Protein AF-A0A3E1DYL7-F1 (afdb_monomer_lite)

Foldseek 3Di:
DPDPCLVVDVVNVVVVVVVVVVVCVLVVLVVVLVVLVVVLVVLVVVLVVDPCVVVSVVVSVVSVVVSVVSVVVSVD

Secondary structure (DSSP, 8-state):
---GGGGGSHHHHHHHHHHHHHHHHHHHHHHHHHHHHHHHHHHHHHHHH-S-HHHHHHHHHHHHHHHHHHHHHHH-

Sequence (76 aa):
MSAPDFWNHKDRAQQLVEEVSSLRAKINPLLALQRQAADLGVLIELATLEEDQNQAAREVEAELNAFTKGLEQFEL

pLDDT: mean 88.54, std 10.25, range [59.19, 97.12]

Radius of gyration: 20.16 Å; chains: 1; bounding box: 35×24×55 Å

Structure (mmCIF, N/CA/C/O backbone):
data_AF-A0A3E1DYL7-F1
#
_entry.id   AF-A0A3E1DYL7-F1
#
loop_
_atom_site.group_PDB
_atom_site.id
_atom_site.type_symbol
_atom_site.label_atom_id
_a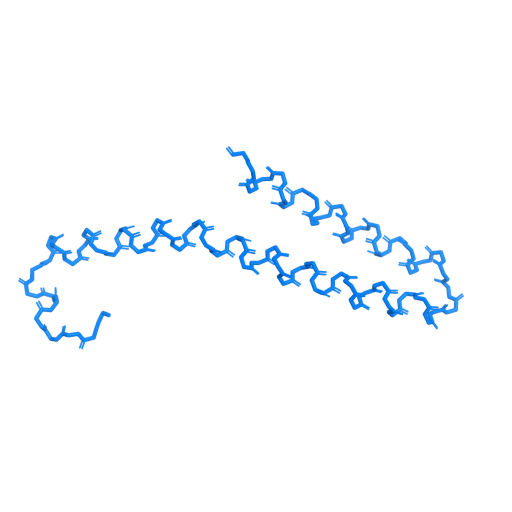tom_site.label_alt_id
_atom_site.label_comp_id
_atom_site.label_asym_id
_atom_site.label_entity_id
_atom_site.label_seq_id
_atom_site.pdbx_P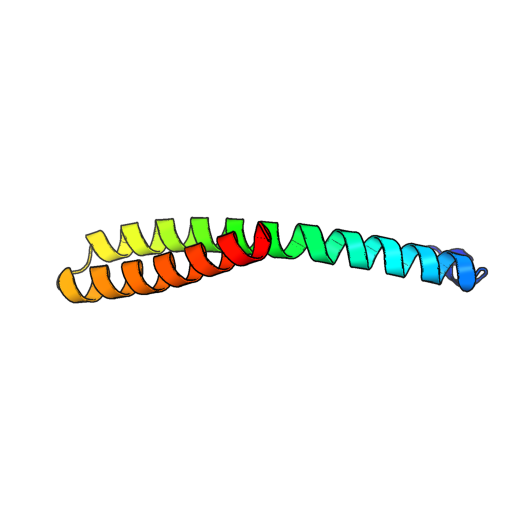DB_ins_code
_atom_site.Cartn_x
_atom_site.Cartn_y
_atom_site.Cartn_z
_atom_site.occupancy
_atom_site.B_iso_or_equiv
_atom_site.auth_seq_id
_atom_site.auth_comp_id
_atom_site.auth_asym_id
_atom_site.auth_atom_id
_atom_site.pdbx_PDB_model_num
ATOM 1 N N . MET A 1 1 ? 15.643 -7.394 -20.715 1.00 59.66 1 MET A N 1
ATOM 2 C CA . MET A 1 1 ? 16.899 -6.674 -21.032 1.00 59.66 1 MET A CA 1
ATOM 3 C C . MET A 1 1 ? 18.087 -7.640 -21.133 1.00 59.66 1 MET A C 1
ATOM 5 O O . MET A 1 1 ? 19.195 -7.280 -20.768 1.00 59.66 1 MET A O 1
ATOM 9 N N . SER A 1 2 ? 17.875 -8.862 -21.637 1.00 59.19 2 SER A N 1
ATOM 10 C CA . SER A 1 2 ? 18.887 -9.936 -21.593 1.00 59.19 2 SER A CA 1
ATOM 11 C C . SER A 1 2 ? 19.344 -10.394 -22.983 1.00 59.19 2 SER A C 1
ATOM 13 O O . SER A 1 2 ? 20.039 -11.395 -23.095 1.00 59.19 2 SER A O 1
ATOM 15 N N . ALA A 1 3 ? 18.933 -9.690 -24.044 1.00 63.44 3 ALA A N 1
ATOM 16 C CA . ALA A 1 3 ? 19.360 -9.988 -25.407 1.00 63.44 3 ALA A CA 1
ATOM 17 C C . ALA A 1 3 ? 20.719 -9.311 -25.688 1.00 63.44 3 ALA A C 1
ATOM 19 O O . ALA A 1 3 ? 20.843 -8.117 -25.405 1.00 63.44 3 ALA A O 1
ATOM 20 N N . PRO A 1 4 ? 21.711 -10.020 -26.257 1.00 63.47 4 PRO A N 1
ATOM 21 C CA . PRO A 1 4 ? 23.045 -9.473 -26.528 1.00 63.47 4 PRO A CA 1
ATOM 22 C C . PRO A 1 4 ? 23.028 -8.223 -27.422 1.00 63.47 4 PRO A C 1
ATOM 24 O O . PRO A 1 4 ? 23.752 -7.268 -27.159 1.00 63.47 4 PRO A O 1
ATOM 27 N N . ASP A 1 5 ? 22.133 -8.186 -28.414 1.00 68.44 5 ASP A N 1
ATOM 28 C CA . ASP A 1 5 ? 22.005 -7.071 -29.364 1.00 68.44 5 ASP A CA 1
ATOM 29 C C . ASP A 1 5 ? 21.278 -5.842 -28.808 1.00 68.44 5 ASP A C 1
ATOM 31 O O . ASP A 1 5 ? 21.230 -4.795 -29.454 1.00 68.44 5 ASP A O 1
ATOM 35 N N . PHE A 1 6 ? 20.719 -5.937 -27.600 1.00 60.34 6 PHE A N 1
ATOM 36 C CA . PHE A 1 6 ? 19.966 -4.840 -26.996 1.00 60.34 6 PHE A CA 1
ATOM 37 C C . PHE A 1 6 ? 20.845 -3.599 -26.788 1.00 60.34 6 PHE A C 1
ATOM 39 O O . PHE A 1 6 ? 20.400 -2.484 -27.032 1.00 60.34 6 PHE A O 1
ATOM 46 N N . TRP A 1 7 ? 22.115 -3.786 -26.419 1.00 65.00 7 TRP A N 1
ATOM 47 C CA . TRP A 1 7 ? 23.063 -2.692 -26.177 1.00 65.00 7 TRP A CA 1
ATOM 48 C C . TRP A 1 7 ? 23.779 -2.189 -27.437 1.00 65.00 7 TRP A C 1
ATOM 50 O O . TRP A 1 7 ? 24.406 -1.129 -27.388 1.00 65.00 7 TRP A O 1
ATOM 60 N N . ASN A 1 8 ? 23.652 -2.899 -28.565 1.00 73.31 8 ASN A N 1
ATOM 61 C CA . ASN A 1 8 ? 24.240 -2.489 -29.847 1.00 73.31 8 ASN A CA 1
ATOM 62 C C . ASN A 1 8 ? 23.570 -1.220 -30.403 1.00 73.31 8 ASN A C 1
ATOM 64 O O . ASN A 1 8 ? 24.174 -0.487 -31.182 1.00 73.31 8 ASN A O 1
ATOM 68 N N . HIS A 1 9 ? 22.355 -0.911 -29.936 1.00 71.56 9 HIS A N 1
ATOM 69 C CA . HIS A 1 9 ? 21.617 0.307 -30.259 1.00 71.56 9 HIS A CA 1
ATOM 70 C C . HIS A 1 9 ? 21.299 1.101 -28.988 1.00 71.56 9 HIS A C 1
ATOM 72 O O . HIS A 1 9 ? 20.173 1.067 -28.492 1.00 71.56 9 HIS A O 1
ATOM 78 N N . LYS A 1 10 ? 22.300 1.821 -28.462 1.00 71.62 10 LYS A N 1
ATOM 79 C CA . LYS A 1 10 ? 22.208 2.582 -27.201 1.00 71.62 10 LYS A CA 1
ATOM 80 C C . LYS A 1 10 ? 20.987 3.507 -27.119 1.00 71.62 10 LYS A C 1
ATOM 82 O O . LYS A 1 10 ? 20.305 3.478 -26.102 1.00 71.62 10 LYS A O 1
ATOM 87 N N . ASP A 1 11 ? 20.658 4.232 -28.190 1.00 77.25 11 ASP A N 1
ATOM 88 C CA . ASP A 1 11 ? 19.495 5.138 -28.212 1.00 77.25 11 ASP A CA 1
ATOM 89 C C . ASP A 1 11 ? 18.167 4.377 -28.064 1.00 77.25 11 ASP A C 1
ATOM 91 O O . ASP A 1 11 ? 17.294 4.757 -27.285 1.00 77.25 11 ASP A O 1
ATOM 95 N N . ARG A 1 12 ? 18.036 3.239 -28.759 1.00 76.38 12 ARG A N 1
ATOM 96 C CA . ARG A 1 12 ? 16.849 2.375 -28.687 1.00 76.38 12 ARG A CA 1
ATOM 97 C C . ARG A 1 12 ? 16.734 1.691 -27.327 1.00 76.38 12 ARG A C 1
ATOM 99 O O . ARG A 1 12 ? 15.634 1.560 -26.798 1.00 76.38 12 ARG A O 1
ATOM 106 N N . ALA A 1 13 ? 17.859 1.258 -26.760 1.00 80.19 13 ALA A N 1
ATOM 107 C CA . ALA A 1 13 ? 17.907 0.682 -25.422 1.00 80.19 13 ALA A CA 1
ATOM 108 C C . ALA A 1 13 ? 17.454 1.698 -24.369 1.00 80.19 13 ALA A C 1
ATOM 110 O O . ALA A 1 13 ? 16.639 1.357 -23.515 1.00 80.19 13 ALA A O 1
ATOM 111 N N . GLN A 1 14 ? 17.940 2.940 -24.458 1.00 81.50 14 GLN A N 1
ATOM 112 C CA . GLN A 1 14 ? 17.603 4.009 -23.524 1.00 81.50 14 GLN A CA 1
ATOM 113 C C . GLN A 1 14 ? 16.115 4.375 -23.581 1.00 81.50 14 GLN A C 1
ATOM 115 O O . GLN A 1 14 ? 15.470 4.403 -22.536 1.00 81.50 14 GLN A O 1
ATOM 120 N N . GLN A 1 15 ? 15.544 4.528 -24.778 1.00 84.62 15 GLN A N 1
ATOM 121 C CA . GLN A 1 15 ? 14.104 4.773 -24.942 1.00 84.62 15 GLN A CA 1
ATOM 122 C C . GLN A 1 15 ? 13.249 3.660 -24.315 1.00 84.62 15 GLN A C 1
ATOM 124 O O . GLN A 1 15 ? 12.301 3.939 -23.586 1.00 84.62 15 GLN A O 1
ATOM 129 N N . LEU A 1 16 ? 13.619 2.393 -24.531 1.00 84.50 16 LEU A N 1
ATOM 130 C CA . LEU A 1 16 ? 12.934 1.248 -23.920 1.00 84.50 16 LEU A CA 1
ATOM 131 C C . LEU A 1 16 ? 13.065 1.227 -22.390 1.00 84.50 16 LEU A C 1
ATOM 133 O O . LEU A 1 16 ? 12.122 0.850 -21.695 1.00 84.50 16 LEU A O 1
ATOM 137 N N . VAL A 1 17 ? 14.224 1.606 -21.846 1.00 85.44 17 VAL A N 1
ATOM 138 C CA . VAL A 1 17 ? 14.425 1.713 -20.390 1.00 85.44 17 VAL A CA 1
ATOM 139 C C . VAL A 1 17 ? 13.530 2.803 -19.806 1.00 85.44 17 VAL A C 1
ATOM 141 O O . VAL A 1 17 ? 12.910 2.584 -18.763 1.00 85.44 17 VAL A O 1
ATOM 144 N N . GLU A 1 18 ? 13.456 3.959 -20.462 1.00 88.75 18 GLU A N 1
ATOM 145 C CA . GLU A 1 18 ? 12.635 5.095 -20.036 1.00 88.75 18 GLU A CA 1
ATOM 146 C C . GLU A 1 18 ? 11.142 4.747 -20.078 1.00 88.75 18 GLU A C 1
ATOM 148 O O . GLU A 1 18 ? 10.426 4.990 -19.104 1.00 88.75 18 GLU A O 1
ATOM 153 N N . GLU A 1 19 ? 10.688 4.079 -21.140 1.00 88.62 19 GLU A N 1
ATOM 154 C CA . GLU A 1 19 ? 9.309 3.606 -21.274 1.00 88.62 19 GLU A CA 1
ATOM 155 C C . GLU A 1 19 ? 8.948 2.597 -20.174 1.00 88.62 19 GLU A C 1
ATOM 157 O O . GLU A 1 19 ? 7.955 2.765 -19.461 1.00 88.62 19 GLU A O 1
ATOM 162 N N . VAL A 1 20 ? 9.794 1.584 -19.957 1.00 91.00 20 VAL A N 1
ATOM 163 C CA . VAL A 1 20 ? 9.590 0.598 -18.884 1.00 91.00 20 VAL A CA 1
ATOM 164 C C . VAL A 1 20 ? 9.596 1.267 -17.511 1.00 91.00 20 VAL A C 1
ATOM 166 O O . VAL A 1 20 ? 8.799 0.895 -16.649 1.00 91.00 20 VAL A O 1
ATOM 169 N N . SER A 1 21 ? 10.467 2.250 -17.291 1.00 90.75 21 SER A N 1
ATOM 170 C CA . SER A 1 21 ? 10.530 2.988 -16.026 1.00 90.75 21 SER A CA 1
ATOM 171 C C . SER A 1 21 ? 9.266 3.815 -15.798 1.00 90.75 21 SER A C 1
ATOM 173 O O . SER A 1 21 ? 8.719 3.782 -14.697 1.00 90.75 21 SER A O 1
ATOM 175 N N . SER A 1 22 ? 8.743 4.475 -16.835 1.00 90.94 22 SER A N 1
ATOM 176 C CA . SER A 1 22 ? 7.477 5.216 -16.774 1.00 90.94 22 SER A CA 1
ATOM 177 C C . SER A 1 22 ? 6.291 4.299 -16.460 1.00 90.94 22 SER A C 1
ATOM 179 O O . SER A 1 22 ? 5.476 4.601 -15.587 1.00 90.94 22 SER A O 1
ATOM 181 N N . LEU A 1 23 ? 6.220 3.132 -17.107 1.00 90.69 23 LEU A N 1
ATOM 182 C CA . LEU A 1 23 ? 5.178 2.140 -16.833 1.00 90.69 23 LEU A CA 1
ATOM 183 C C . LEU A 1 23 ? 5.282 1.588 -15.407 1.00 90.69 23 LEU A C 1
ATOM 185 O O . LEU A 1 23 ? 4.278 1.504 -14.699 1.00 90.69 23 LEU A O 1
ATOM 189 N N . ARG A 1 24 ? 6.495 1.264 -14.945 1.00 91.69 24 ARG A N 1
ATOM 190 C CA . ARG A 1 24 ? 6.733 0.813 -13.564 1.00 91.69 24 ARG A CA 1
ATOM 191 C C . ARG A 1 24 ? 6.373 1.882 -12.539 1.00 91.69 24 ARG A C 1
ATOM 193 O O . ARG A 1 24 ? 5.821 1.532 -11.503 1.00 91.69 24 ARG A O 1
ATOM 200 N N . ALA A 1 25 ? 6.631 3.155 -12.831 1.00 89.75 25 ALA A N 1
ATOM 201 C CA . ALA A 1 25 ? 6.254 4.260 -11.956 1.00 89.75 25 ALA A CA 1
ATOM 202 C C . ALA A 1 25 ? 4.733 4.364 -11.755 1.00 89.75 25 ALA A C 1
ATOM 204 O O . ALA A 1 25 ? 4.306 4.840 -10.714 1.00 89.75 25 ALA A O 1
ATOM 205 N N . LYS A 1 26 ? 3.923 3.872 -12.702 1.00 88.69 26 LYS A N 1
ATOM 206 C CA . LYS A 1 26 ? 2.456 3.804 -12.576 1.00 88.69 26 LYS A CA 1
ATOM 207 C C . LYS A 1 26 ? 1.972 2.508 -11.927 1.00 88.69 26 LYS A C 1
ATOM 209 O O . LYS A 1 26 ? 1.054 2.523 -11.118 1.00 88.69 26 LYS A O 1
ATOM 214 N N . ILE A 1 27 ? 2.584 1.377 -12.275 1.00 93.19 27 ILE A N 1
ATOM 215 C CA . ILE A 1 27 ? 2.140 0.054 -11.809 1.00 93.19 27 ILE A CA 1
ATOM 216 C C . ILE A 1 27 ? 2.570 -0.208 -10.361 1.00 93.19 27 ILE A C 1
ATOM 218 O O . ILE A 1 27 ? 1.799 -0.761 -9.581 1.00 93.19 27 ILE A O 1
ATOM 222 N N . ASN A 1 28 ? 3.792 0.175 -9.983 1.00 93.31 28 ASN A N 1
ATOM 223 C CA . ASN A 1 28 ? 4.325 -0.132 -8.655 1.00 93.31 28 ASN A CA 1
ATOM 224 C C . ASN A 1 28 ? 3.519 0.515 -7.512 1.00 93.31 28 ASN A C 1
ATOM 226 O O . ASN A 1 28 ? 3.271 -0.192 -6.537 1.00 93.31 28 ASN A O 1
ATOM 230 N N . PRO A 1 29 ? 3.075 1.789 -7.597 1.00 92.81 29 PRO A N 1
ATOM 231 C CA . PRO A 1 29 ? 2.209 2.373 -6.573 1.00 92.81 29 PRO A CA 1
ATOM 232 C C . PRO A 1 29 ? 0.889 1.617 -6.411 1.00 92.81 29 PRO A C 1
ATOM 234 O O . PRO A 1 29 ? 0.489 1.327 -5.289 1.00 92.81 29 PRO A O 1
ATOM 237 N N . LEU A 1 30 ? 0.259 1.202 -7.516 1.00 93.25 30 LEU A N 1
ATOM 238 C CA . LEU A 1 30 ? -0.967 0.403 -7.470 1.00 93.25 30 LEU A CA 1
ATOM 239 C C . LEU A 1 30 ? -0.745 -0.949 -6.778 1.00 93.25 30 LEU A C 1
ATOM 241 O O . LEU A 1 30 ? -1.548 -1.357 -5.942 1.00 93.25 30 LEU A O 1
ATOM 245 N N . LEU A 1 31 ? 0.352 -1.641 -7.099 1.00 94.75 31 LEU A N 1
ATOM 246 C CA . LEU A 1 31 ? 0.703 -2.907 -6.445 1.00 94.75 31 LEU A CA 1
ATOM 247 C C . LEU A 1 31 ? 0.992 -2.719 -4.949 1.00 94.75 31 LEU A C 1
ATOM 249 O O . LEU A 1 31 ? 0.643 -3.582 -4.143 1.00 94.75 31 LEU A O 1
ATOM 253 N N . ALA A 1 32 ? 1.612 -1.600 -4.571 1.00 94.19 32 ALA A N 1
ATOM 254 C CA . ALA A 1 32 ? 1.845 -1.262 -3.172 1.00 94.19 32 ALA A CA 1
ATOM 255 C C . ALA A 1 32 ? 0.524 -1.023 -2.426 1.00 94.19 32 ALA A C 1
ATOM 257 O O . ALA A 1 32 ? 0.332 -1.603 -1.361 1.00 94.19 32 ALA A O 1
ATOM 258 N N . LEU A 1 33 ? -0.411 -0.270 -3.018 1.00 95.50 33 LEU A N 1
ATOM 259 C CA . LEU A 1 33 ? -1.750 -0.053 -2.460 1.00 95.50 33 LEU A CA 1
ATOM 260 C C . LEU A 1 33 ? -2.519 -1.369 -2.299 1.00 95.50 33 LEU A C 1
ATOM 262 O O . LEU A 1 33 ? -3.103 -1.617 -1.249 1.00 95.50 33 LEU A O 1
ATOM 266 N N . GLN A 1 34 ? -2.478 -2.255 -3.297 1.00 95.62 34 GLN A N 1
ATOM 267 C CA . GLN A 1 34 ? -3.116 -3.573 -3.192 1.00 95.62 34 GLN A CA 1
ATOM 268 C C . GLN A 1 34 ? -2.564 -4.394 -2.025 1.00 95.62 34 GLN A C 1
ATOM 270 O O . GLN A 1 34 ? -3.329 -5.035 -1.305 1.00 95.62 34 GLN A O 1
ATOM 275 N N . ARG A 1 35 ? -1.243 -4.364 -1.819 1.00 96.06 35 ARG A N 1
ATOM 276 C CA . ARG A 1 35 ? -0.612 -5.043 -0.686 1.00 96.06 35 ARG A CA 1
ATOM 277 C C . ARG A 1 35 ? -1.024 -4.417 0.646 1.00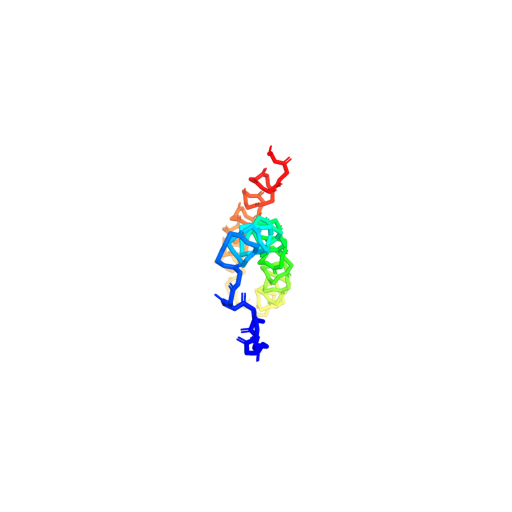 96.06 35 ARG A C 1
ATOM 279 O O . ARG A 1 35 ? -1.422 -5.152 1.538 1.00 96.06 35 ARG A O 1
ATOM 286 N N . GLN A 1 36 ? -0.990 -3.090 0.756 1.00 95.19 36 GLN A N 1
ATOM 287 C CA . GLN A 1 36 ? -1.415 -2.382 1.966 1.00 95.19 36 GLN A CA 1
ATOM 288 C C . GLN A 1 36 ? -2.875 -2.678 2.323 1.00 95.19 36 GLN A C 1
ATOM 290 O O . GLN A 1 36 ? -3.184 -2.890 3.488 1.00 95.19 36 GLN A O 1
ATOM 295 N N . ALA A 1 37 ? -3.768 -2.763 1.334 1.00 95.50 37 ALA A N 1
ATOM 296 C CA . ALA A 1 37 ? -5.163 -3.129 1.569 1.00 95.50 37 ALA A CA 1
ATOM 297 C C . ALA A 1 37 ? -5.313 -4.563 2.110 1.00 95.50 37 ALA A C 1
ATOM 299 O O . ALA A 1 37 ? -6.129 -4.804 2.998 1.00 95.50 37 ALA A O 1
ATOM 300 N N . ALA A 1 38 ? -4.522 -5.512 1.596 1.00 97.12 38 ALA A N 1
ATOM 301 C CA . ALA A 1 38 ? -4.502 -6.878 2.113 1.00 97.12 38 ALA A CA 1
ATOM 302 C C . ALA A 1 38 ? -3.956 -6.930 3.550 1.00 97.12 38 ALA A C 1
ATOM 304 O O . ALA A 1 38 ? -4.568 -7.559 4.413 1.00 97.12 38 ALA A O 1
ATOM 305 N N . ASP A 1 39 ? -2.853 -6.224 3.812 1.00 96.19 39 ASP A N 1
ATOM 306 C CA . ASP A 1 39 ? -2.236 -6.132 5.138 1.00 96.19 39 ASP A CA 1
ATOM 307 C C . ASP A 1 39 ? -3.196 -5.470 6.152 1.00 96.19 39 ASP A C 1
ATOM 309 O O . ASP A 1 39 ? -3.314 -5.937 7.284 1.00 96.19 39 ASP A O 1
ATOM 313 N N . LEU A 1 40 ? -3.963 -4.452 5.737 1.00 96.31 40 LEU A N 1
ATOM 314 C CA . LEU A 1 40 ? -4.996 -3.808 6.558 1.00 96.31 40 LEU A CA 1
ATOM 315 C C . LEU A 1 40 ? -6.136 -4.772 6.922 1.00 96.31 40 LEU A C 1
ATOM 317 O O . LEU A 1 40 ? -6.618 -4.750 8.052 1.00 96.31 40 LEU A O 1
ATOM 321 N N . GLY A 1 41 ? -6.553 -5.636 5.992 1.00 94.94 41 GLY A N 1
ATOM 322 C CA . GLY A 1 41 ? -7.538 -6.685 6.274 1.00 94.94 41 GLY A CA 1
ATOM 323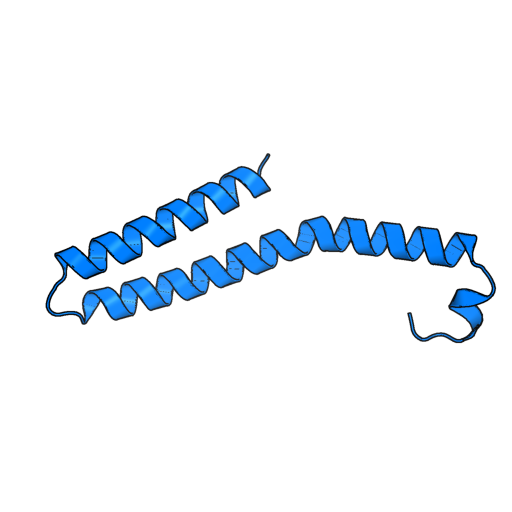 C C . GLY A 1 41 ? -7.062 -7.633 7.377 1.00 94.94 41 GLY A C 1
ATOM 324 O O . GLY A 1 41 ? -7.797 -7.890 8.329 1.00 94.94 41 GLY A O 1
ATOM 325 N N . VAL A 1 42 ? -5.801 -8.068 7.300 1.00 96.62 42 VAL A N 1
ATOM 326 C CA . VAL A 1 42 ? -5.171 -8.894 8.343 1.00 96.62 42 VAL A CA 1
ATOM 327 C C . VAL A 1 42 ? -5.074 -8.133 9.667 1.00 96.62 42 VAL A C 1
ATOM 329 O O . VAL A 1 42 ? -5.365 -8.697 10.719 1.00 96.62 42 VAL A O 1
ATOM 332 N N . LEU A 1 43 ? -4.706 -6.849 9.637 1.00 96.19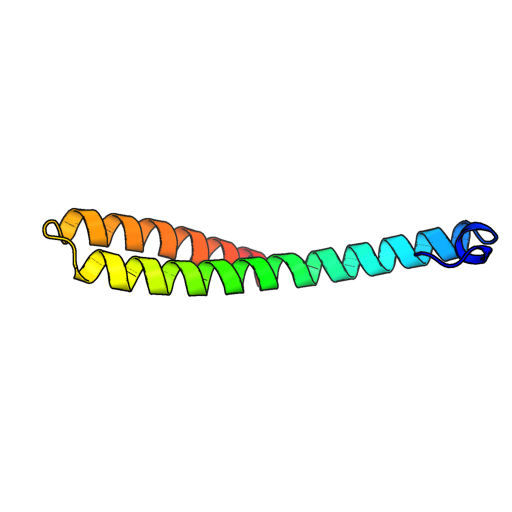 43 LEU A N 1
ATOM 333 C CA . LEU A 1 43 ? -4.624 -6.013 10.837 1.00 96.19 43 LEU A CA 1
ATOM 334 C C . LEU A 1 43 ? -5.981 -5.901 11.545 1.00 96.19 43 LEU A C 1
ATOM 336 O O . LEU A 1 43 ? -6.040 -5.996 12.768 1.00 96.19 43 LEU A O 1
ATOM 340 N N . ILE A 1 44 ? -7.071 -5.751 10.789 1.00 95.06 44 ILE A N 1
ATOM 341 C CA . ILE A 1 44 ? -8.434 -5.728 11.335 1.00 95.06 44 ILE A CA 1
ATOM 342 C C . ILE A 1 44 ? -8.774 -7.069 11.989 1.00 95.06 44 ILE A C 1
ATOM 344 O O . ILE A 1 44 ? -9.281 -7.082 13.108 1.00 95.06 44 ILE A O 1
ATOM 348 N N . GLU A 1 45 ? -8.481 -8.193 11.330 1.00 95.81 45 GLU A N 1
ATOM 349 C CA . GLU A 1 45 ? -8.717 -9.523 11.907 1.00 95.81 45 GLU A CA 1
ATOM 350 C C . GLU A 1 45 ? -7.970 -9.695 13.236 1.00 95.81 45 GLU A C 1
ATOM 352 O O . GLU A 1 45 ? -8.573 -10.103 14.229 1.00 95.81 45 GLU A O 1
ATOM 357 N N . LEU A 1 46 ? -6.693 -9.307 13.290 1.00 94.69 46 LEU A N 1
ATOM 358 C CA . LEU A 1 46 ? -5.897 -9.342 14.519 1.00 94.69 46 LEU A CA 1
ATOM 359 C C . LEU A 1 46 ? -6.485 -8.434 15.606 1.00 94.69 46 LEU A C 1
ATOM 361 O O . LEU A 1 46 ? -6.654 -8.874 16.740 1.00 94.69 46 LEU A O 1
ATOM 365 N N . ALA A 1 47 ? -6.879 -7.209 15.251 1.00 94.19 47 ALA A N 1
ATOM 366 C CA . ALA A 1 47 ? -7.466 -6.252 16.184 1.00 94.19 47 ALA A CA 1
ATOM 367 C C . ALA A 1 47 ? -8.763 -6.760 16.837 1.00 94.19 47 ALA A C 1
ATOM 369 O O . ALA A 1 47 ? -9.048 -6.420 17.983 1.00 94.19 47 ALA A O 1
ATOM 370 N N . THR A 1 48 ? -9.547 -7.598 16.145 1.00 92.19 48 THR A N 1
ATOM 371 C CA . THR A 1 48 ? -10.762 -8.196 16.735 1.00 92.19 48 THR A CA 1
ATOM 372 C C . THR A 1 48 ? -10.481 -9.254 17.802 1.00 92.19 48 THR A C 1
ATOM 374 O O . THR A 1 48 ? -11.368 -9.550 18.604 1.00 92.19 48 THR A O 1
ATOM 377 N N . LEU A 1 49 ? -9.273 -9.819 17.817 1.00 93.94 49 LEU A N 1
ATOM 378 C CA . LEU A 1 49 ? -8.852 -10.854 18.763 1.00 93.94 49 LEU A CA 1
ATOM 379 C C . LEU A 1 49 ? -8.147 -10.278 20.001 1.00 93.94 49 LEU A C 1
ATOM 381 O O . LEU A 1 49 ? -7.931 -11.010 20.964 1.00 93.94 49 LEU A O 1
ATOM 385 N N . GLU A 1 50 ? -7.794 -8.993 19.976 1.00 92.69 50 GLU A N 1
ATOM 386 C CA . GLU A 1 50 ? -7.108 -8.302 21.068 1.00 92.69 50 GLU A CA 1
ATOM 387 C C . GLU A 1 50 ? -8.038 -7.998 22.251 1.00 92.69 50 GLU A C 1
ATOM 389 O O . GLU A 1 50 ? -9.221 -7.680 22.089 1.00 92.69 50 GLU A O 1
ATOM 394 N N . GLU A 1 51 ? -7.481 -8.048 23.466 1.00 90.69 51 GLU A N 1
ATOM 395 C CA . GLU A 1 51 ? -8.208 -7.683 24.691 1.00 90.69 51 GLU A CA 1
ATOM 396 C C . GLU A 1 51 ? -8.383 -6.158 24.808 1.00 90.69 51 GLU A C 1
ATOM 398 O O . GLU A 1 51 ? -9.439 -5.684 25.236 1.00 90.69 51 GLU A O 1
ATOM 403 N N . ASP A 1 52 ? -7.380 -5.376 24.384 1.00 92.75 52 ASP A N 1
ATOM 404 C CA . ASP A 1 52 ? -7.459 -3.911 24.328 1.00 92.75 52 ASP A CA 1
ATOM 405 C C . ASP A 1 52 ? -7.955 -3.430 22.958 1.00 92.75 52 ASP A C 1
ATOM 407 O O . ASP A 1 52 ? -7.203 -2.964 22.096 1.00 92.75 52 ASP A O 1
ATOM 411 N N . GLN A 1 53 ? -9.272 -3.503 22.774 1.00 90.81 53 GLN A N 1
ATOM 412 C CA . GLN A 1 53 ? -9.920 -3.073 21.534 1.00 90.81 53 GLN A CA 1
ATOM 413 C C . GLN A 1 53 ? -9.729 -1.581 21.229 1.00 90.81 53 GLN A C 1
ATOM 415 O O . GLN A 1 53 ? -9.768 -1.187 20.065 1.00 90.81 53 GLN A O 1
ATOM 420 N N . ASN A 1 54 ? -9.512 -0.736 22.244 1.00 92.62 54 ASN A N 1
ATOM 421 C CA . ASN A 1 54 ? -9.313 0.698 22.028 1.00 92.62 54 ASN A CA 1
ATOM 422 C C . ASN A 1 54 ? -7.931 0.987 21.446 1.00 92.62 54 ASN A C 1
ATOM 424 O O . ASN A 1 54 ? -7.804 1.848 20.572 1.00 92.62 54 ASN A O 1
ATOM 428 N N . GLN A 1 55 ? -6.896 0.301 21.933 1.00 93.25 55 GLN A N 1
ATOM 429 C CA . GLN A 1 55 ? -5.567 0.406 21.343 1.00 93.25 55 GLN A CA 1
ATOM 430 C C . GLN A 1 55 ? -5.562 -0.180 19.927 1.00 93.25 55 GLN A C 1
ATOM 432 O O . GLN A 1 55 ? -5.136 0.502 18.994 1.00 93.25 55 GLN A O 1
ATOM 437 N N . ALA A 1 56 ? -6.111 -1.383 19.752 1.00 92.88 56 ALA A N 1
ATOM 438 C CA . ALA A 1 56 ? -6.138 -2.058 18.459 1.00 92.88 56 ALA A CA 1
ATOM 439 C C . ALA A 1 56 ? -6.908 -1.255 17.388 1.00 92.88 56 ALA A C 1
ATOM 441 O O . ALA A 1 56 ? -6.449 -1.120 16.253 1.00 92.88 56 ALA A O 1
ATOM 442 N N . ALA A 1 57 ? -8.032 -0.625 17.753 1.00 93.31 57 ALA A N 1
ATOM 443 C CA . ALA A 1 57 ? -8.780 0.249 16.848 1.00 93.31 57 ALA A CA 1
ATOM 444 C C . ALA A 1 57 ? -7.965 1.471 16.388 1.00 93.31 57 ALA A C 1
ATOM 446 O O . ALA A 1 57 ? -8.031 1.847 15.219 1.00 93.31 57 ALA A O 1
ATOM 447 N N . ARG A 1 58 ? -7.156 2.076 17.271 1.00 95.56 58 ARG A N 1
ATOM 448 C CA . ARG A 1 58 ? -6.299 3.220 16.906 1.00 95.56 58 ARG A CA 1
ATOM 449 C C . ARG A 1 58 ? -5.205 2.837 15.916 1.00 95.56 58 ARG A C 1
ATOM 451 O O . ARG A 1 58 ? -4.861 3.644 15.056 1.00 95.56 58 ARG A O 1
ATOM 458 N N . GLU A 1 59 ? -4.657 1.633 16.039 1.00 94.31 59 GLU A N 1
ATOM 459 C CA . GLU A 1 59 ? -3.650 1.117 15.107 1.00 94.31 59 GLU A CA 1
ATOM 460 C C . GLU A 1 59 ? -4.257 0.895 13.714 1.00 94.31 59 GLU A C 1
ATOM 462 O O . GLU A 1 59 ? -3.697 1.356 12.717 1.00 94.31 59 GLU A O 1
ATOM 467 N N . VAL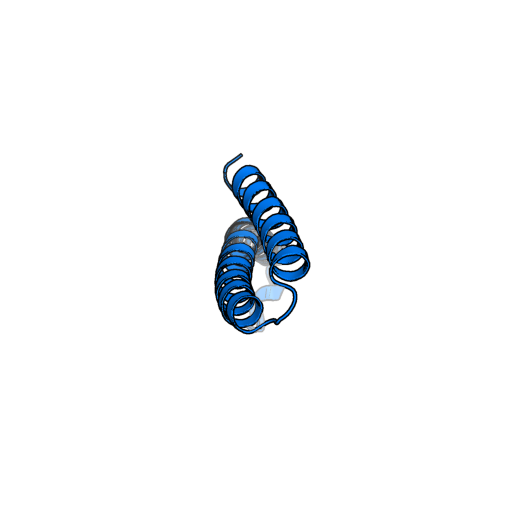 A 1 60 ? -5.458 0.308 13.649 1.00 96.31 60 VAL A N 1
ATOM 468 C CA . VAL A 1 60 ? -6.223 0.165 12.398 1.00 96.31 60 VAL A CA 1
ATOM 469 C C . VAL A 1 60 ? -6.551 1.528 11.781 1.00 96.31 60 VAL A C 1
ATOM 471 O O . VAL A 1 60 ? -6.365 1.718 10.579 1.00 96.31 60 VAL A O 1
ATOM 474 N N . GLU A 1 61 ? -7.016 2.495 12.575 1.00 96.50 61 GLU A N 1
ATOM 475 C CA . GLU A 1 61 ? -7.318 3.847 12.088 1.00 96.50 61 GLU A CA 1
ATOM 476 C C . GLU A 1 61 ? -6.075 4.558 11.538 1.00 96.50 61 GLU A C 1
ATOM 478 O O . GLU A 1 61 ? -6.155 5.253 10.520 1.00 96.50 61 GLU A O 1
ATOM 483 N N . ALA A 1 62 ? -4.920 4.406 12.188 1.00 96.31 62 ALA A N 1
ATOM 484 C CA . ALA A 1 62 ? -3.670 4.992 11.717 1.00 96.31 62 ALA A CA 1
ATOM 485 C C . ALA A 1 62 ? -3.269 4.428 10.345 1.00 96.31 62 ALA A C 1
ATOM 487 O O . ALA A 1 62 ? -2.950 5.203 9.436 1.00 96.31 62 ALA A O 1
ATOM 488 N N . GLU A 1 63 ? -3.352 3.107 10.175 1.00 95.75 63 GLU A N 1
ATOM 489 C CA . GLU A 1 63 ? -2.998 2.440 8.919 1.00 95.75 63 GLU A CA 1
ATOM 490 C C . GLU A 1 63 ? -4.013 2.741 7.805 1.00 95.75 63 GLU A C 1
ATOM 492 O O . GLU A 1 63 ? -3.628 3.044 6.674 1.00 95.75 63 GLU A O 1
ATOM 497 N N . LEU A 1 64 ? -5.312 2.782 8.122 1.00 96.31 64 LEU A N 1
ATOM 498 C CA . LEU A 1 64 ? -6.360 3.186 7.178 1.00 96.31 64 LEU A CA 1
ATOM 499 C C . LEU A 1 64 ? -6.154 4.625 6.678 1.00 96.31 64 LEU A C 1
ATOM 501 O O . LEU A 1 64 ? -6.305 4.905 5.485 1.00 96.31 64 LEU A O 1
ATOM 505 N N . ASN A 1 65 ? -5.777 5.547 7.567 1.00 96.50 65 ASN A N 1
ATOM 506 C CA . ASN A 1 65 ? -5.468 6.926 7.187 1.00 96.50 65 ASN A CA 1
ATOM 507 C C . ASN A 1 65 ? -4.233 7.010 6.277 1.00 96.50 65 ASN A C 1
ATOM 509 O O . ASN A 1 65 ? -4.214 7.813 5.341 1.00 96.50 65 ASN A O 1
ATOM 513 N N . ALA A 1 66 ? -3.204 6.199 6.532 1.00 94.62 66 ALA A N 1
ATOM 514 C CA . ALA A 1 66 ? -2.028 6.120 5.669 1.00 94.62 66 ALA A CA 1
ATOM 515 C C . ALA A 1 66 ? -2.386 5.564 4.281 1.00 94.62 66 ALA A C 1
ATOM 517 O O . ALA A 1 66 ? -1.995 6.152 3.270 1.00 94.62 66 ALA A O 1
ATOM 518 N N . PHE A 1 67 ? -3.188 4.497 4.232 1.00 95.69 67 PHE A N 1
ATOM 519 C CA . PHE A 1 67 ? -3.694 3.916 2.989 1.00 95.69 67 PHE A CA 1
ATOM 520 C C . PHE A 1 67 ? -4.514 4.927 2.175 1.00 95.69 67 PHE A C 1
ATOM 522 O O . PHE A 1 67 ? -4.276 5.095 0.981 1.00 95.69 67 PHE A O 1
ATOM 529 N N . THR A 1 68 ? -5.424 5.656 2.828 1.00 95.06 68 THR A N 1
ATOM 530 C CA . THR A 1 68 ? -6.285 6.660 2.177 1.00 95.06 68 THR A CA 1
ATOM 531 C C . THR A 1 68 ? -5.451 7.766 1.535 1.00 95.06 68 THR A C 1
ATOM 533 O O . THR A 1 68 ? -5.649 8.086 0.368 1.00 95.06 68 THR A O 1
ATOM 536 N N . LYS A 1 69 ? -4.442 8.288 2.245 1.00 94.62 69 LYS A N 1
ATOM 537 C CA . LYS A 1 69 ? -3.503 9.276 1.686 1.00 94.62 69 LYS A CA 1
ATOM 538 C C . LYS A 1 69 ? -2.707 8.728 0.502 1.00 94.62 69 LYS A C 1
ATOM 540 O O . LYS A 1 69 ? -2.462 9.451 -0.460 1.00 94.62 69 LYS A O 1
ATOM 545 N N . GLY A 1 70 ? -2.288 7.464 0.574 1.00 93.31 70 GLY A N 1
ATOM 546 C CA . GLY A 1 70 ? -1.606 6.795 -0.533 1.00 93.31 70 GLY A CA 1
ATOM 547 C C . GLY A 1 70 ? -2.498 6.664 -1.768 1.00 93.31 70 GLY A C 1
ATOM 548 O O . GLY A 1 70 ? -2.026 6.864 -2.886 1.00 93.31 70 GLY A O 1
ATOM 549 N N . LEU A 1 71 ? -3.785 6.372 -1.565 1.00 93.69 71 LEU A N 1
ATOM 550 C CA . LEU A 1 71 ? -4.773 6.290 -2.635 1.00 93.69 71 LEU A CA 1
ATOM 551 C C . LEU A 1 71 ? -5.032 7.664 -3.265 1.00 93.69 71 LEU A C 1
ATOM 553 O O . LEU A 1 71 ? -4.940 7.790 -4.481 1.00 93.69 71 LEU A O 1
ATOM 557 N N . GLU A 1 72 ? -5.251 8.702 -2.454 1.00 93.94 72 GLU A N 1
ATOM 558 C CA . GLU A 1 72 ? -5.415 10.083 -2.935 1.00 93.94 72 GLU A CA 1
ATOM 559 C C . GLU A 1 72 ? -4.211 10.537 -3.773 1.00 93.94 72 GLU A C 1
ATOM 561 O O . GLU A 1 72 ? -4.373 11.136 -4.832 1.00 93.94 72 GLU A O 1
ATOM 566 N N . GLN A 1 73 ? -2.990 10.215 -3.335 1.00 91.44 73 GLN A N 1
ATOM 567 C CA . GLN A 1 73 ? -1.775 10.544 -4.081 1.00 91.44 73 GLN A CA 1
ATOM 568 C C . GLN A 1 73 ? -1.656 9.775 -5.405 1.00 91.44 73 GLN A C 1
ATOM 570 O O . GLN A 1 73 ? -1.017 10.263 -6.333 1.00 91.44 73 GLN A O 1
ATOM 575 N N . PHE A 1 74 ? -2.223 8.572 -5.490 1.00 90.81 74 PHE A N 1
ATOM 576 C CA . PHE A 1 74 ? -2.233 7.778 -6.716 1.00 90.81 74 PHE A CA 1
ATOM 577 C C . PHE A 1 74 ? -3.284 8.260 -7.728 1.00 90.81 74 PHE A C 1
ATOM 579 O O . PHE A 1 74 ? -3.089 8.089 -8.931 1.00 90.81 74 PHE A O 1
ATOM 586 N N . GLU A 1 75 ? -4.388 8.839 -7.251 1.00 85.62 75 GLU A N 1
ATOM 587 C CA . GLU A 1 75 ? -5.478 9.356 -8.089 1.00 85.62 75 GLU A CA 1
ATOM 588 C C . GLU A 1 75 ? -5.212 10.759 -8.673 1.00 85.62 75 GLU A C 1
ATOM 590 O O . GLU A 1 75 ? -5.844 11.119 -9.671 1.00 85.62 75 GLU A O 1
ATOM 595 N N . LEU A 1 76 ? -4.294 11.534 -8.077 1.00 74.19 76 LEU A N 1
ATOM 596 C CA . LEU A 1 76 ? -3.867 12.880 -8.512 1.00 74.19 76 LEU A CA 1
ATOM 597 C C . LEU A 1 76 ? -2.819 12.856 -9.638 1.00 74.19 76 LEU A C 1
ATOM 599 O O . LEU A 1 76 ? -2.944 13.707 -10.552 1.00 74.19 76 LEU A O 1
#